Protein AF-A0A1F6TXJ4-F1 (afdb_monomer_lite)

Organism: NCBI:txid1817768

Secondary structure (DSSP, 8-st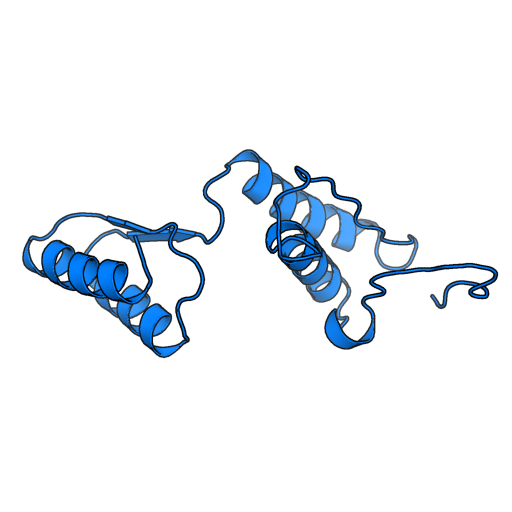ate):
--HHHHHHHHHHHHHTT--EEE------HHHHHHHHHHTTTS-EEE-S---HHHHHHHHHHHHHHHHHGGGS---------TT--SSS-HHHHHHHHHHHHHTT--HHHH------S---PPP-

InterPro domains:
  IPR000846 Dihydrodipicolinate reductase, N-terminal [PF01113] (1-50)
  IPR022663 Dihydrodipicolinate reductase, C-terminal [PF05173] (53-105)
  IPR022664 Dihydrodipicolinate reductase, conserved site [PS01298] (75-92)
  IPR023940 Dihydrodipicolinate reductase [PTHR20836] (1-118)
  IPR023940 Dihydrodipicolinate reductase [TIGR00036] (1-123)
  IPR036291 NAD(P)-binding domain superfamily [SSF51735] (1-51)

Sequence (124 aa):
TSPEATLANLDHCRQSGKKMVIGTTGLDDAGKSRIATAARDIAIVFAPNMSVGVNLCFKLLETAARVLGDDVDVEIVEAHHRHKADAPSGTALRMGEVVAKVLQRDLKEHGVYGRHGISGERAR

Structure (mmCIF, N/CA/C/O backbone):
data_AF-A0A1F6TXJ4-F1
#
_entry.id   AF-A0A1F6TXJ4-F1
#
loop_
_atom_site.group_PDB
_atom_site.id
_atom_site.type_symbol
_atom_site.label_atom_id
_atom_site.label_alt_id
_atom_site.label_comp_id
_atom_site.label_asym_id
_atom_site.label_entity_id
_atom_site.label_seq_id
_atom_site.pdbx_PDB_ins_code
_atom_site.Cartn_x
_atom_site.Cartn_y
_atom_site.Cartn_z
_atom_site.occupancy
_atom_site.B_iso_or_equiv
_atom_site.auth_seq_id
_atom_site.auth_comp_id
_atom_site.auth_asym_id
_atom_site.auth_atom_id
_atom_site.pdbx_PDB_model_num
ATOM 1 N N . THR A 1 1 ? -11.715 13.996 8.950 1.00 67.12 1 THR A N 1
ATOM 2 C CA . THR A 1 1 ? -10.975 12.885 9.590 1.00 67.12 1 THR A CA 1
ATOM 3 C C . THR A 1 1 ? -9.493 13.205 9.524 1.00 67.12 1 THR A C 1
ATOM 5 O O . THR A 1 1 ? -9.054 13.709 8.501 1.00 67.12 1 THR A O 1
ATOM 8 N N . SER A 1 2 ? -8.746 12.982 10.605 1.00 90.75 2 SER A N 1
ATOM 9 C CA . SER A 1 2 ? -7.282 13.155 10.700 1.00 90.75 2 SER A CA 1
ATOM 10 C C . SER A 1 2 ? -6.690 11.981 11.497 1.00 90.75 2 SER A C 1
ATOM 12 O O . SER A 1 2 ? -7.473 11.256 12.127 1.00 90.75 2 SER A O 1
ATOM 14 N N . PRO A 1 3 ? -5.361 11.750 11.495 1.00 93.19 3 PRO A N 1
ATOM 15 C CA . PRO A 1 3 ? -4.745 10.731 12.351 1.00 93.19 3 PRO A CA 1
ATOM 16 C C . PRO A 1 3 ? -5.144 10.885 13.826 1.00 93.19 3 PRO A C 1
ATOM 18 O O . PRO A 1 3 ? -5.634 9.936 14.433 1.00 93.19 3 PRO A O 1
ATOM 21 N N . GLU A 1 4 ? -5.066 12.103 14.361 1.00 94.62 4 GLU A N 1
ATOM 22 C CA . GLU A 1 4 ? -5.451 12.438 15.741 1.00 94.62 4 GLU A CA 1
ATOM 23 C C . GLU A 1 4 ? -6.924 12.119 16.024 1.00 94.62 4 GLU A C 1
ATOM 25 O O . GLU A 1 4 ? -7.240 11.382 16.960 1.00 94.62 4 GLU A O 1
ATOM 30 N N . ALA A 1 5 ? -7.835 12.598 15.168 1.00 96.44 5 ALA A N 1
ATOM 31 C CA . ALA A 1 5 ? -9.265 12.336 15.319 1.00 96.44 5 ALA A CA 1
ATOM 32 C C . ALA A 1 5 ? -9.593 10.839 15.193 1.00 96.44 5 ALA A C 1
ATOM 34 O O . ALA A 1 5 ? -10.504 10.338 15.846 1.00 96.44 5 ALA A O 1
ATOM 35 N N . THR A 1 6 ? -8.843 10.102 14.369 1.00 96.69 6 THR A N 1
ATOM 36 C CA . THR A 1 6 ? -9.012 8.651 14.208 1.00 96.69 6 THR A CA 1
ATOM 37 C C . THR A 1 6 ? -8.652 7.909 15.485 1.00 96.69 6 THR A C 1
ATOM 39 O O . THR A 1 6 ? -9.386 7.009 15.878 1.00 96.69 6 THR A O 1
ATOM 42 N N . LEU A 1 7 ? -7.563 8.297 16.152 1.00 97.38 7 LEU A N 1
ATOM 43 C CA . LEU A 1 7 ? -7.142 7.677 17.407 1.00 97.38 7 LEU A CA 1
ATOM 44 C C . LEU A 1 7 ? -8.093 8.010 18.566 1.00 97.38 7 LEU A C 1
ATOM 46 O O . LEU A 1 7 ? -8.389 7.129 19.366 1.00 97.38 7 LEU A O 1
ATOM 50 N N . ALA A 1 8 ? -8.641 9.227 18.619 1.00 97.56 8 ALA A N 1
ATOM 51 C CA . ALA A 1 8 ? -9.691 9.565 19.584 1.00 97.56 8 ALA A CA 1
ATOM 52 C C . ALA A 1 8 ? -10.974 8.739 19.350 1.00 97.56 8 ALA A C 1
ATOM 54 O O . ALA A 1 8 ? -11.546 8.174 20.284 1.00 97.56 8 ALA A O 1
ATOM 55 N N . ASN A 1 9 ? -11.395 8.597 18.088 1.00 97.88 9 ASN A N 1
ATOM 56 C CA . ASN A 1 9 ? -12.544 7.764 17.724 1.00 97.88 9 ASN A CA 1
ATOM 57 C C . ASN A 1 9 ? -12.305 6.277 18.023 1.00 97.88 9 ASN A C 1
ATOM 59 O O . ASN A 1 9 ? -13.240 5.583 18.423 1.00 97.88 9 ASN A O 1
ATOM 63 N N . LEU A 1 10 ? -11.071 5.792 17.846 1.00 98.12 10 LEU A N 1
ATOM 64 C CA . LEU A 1 10 ? -10.670 4.425 18.174 1.00 98.12 10 LEU A CA 1
ATOM 65 C C . LEU A 1 10 ? -10.900 4.127 19.658 1.00 98.12 10 LEU A C 1
ATOM 67 O O . LEU A 1 10 ? -11.495 3.098 19.979 1.00 98.12 10 LEU A O 1
ATOM 71 N N . ASP A 1 11 ? -10.480 5.032 20.547 1.00 97.38 11 ASP A N 1
ATOM 72 C CA . ASP A 1 11 ? -10.652 4.866 21.994 1.00 97.38 11 ASP A CA 1
ATOM 73 C C . ASP A 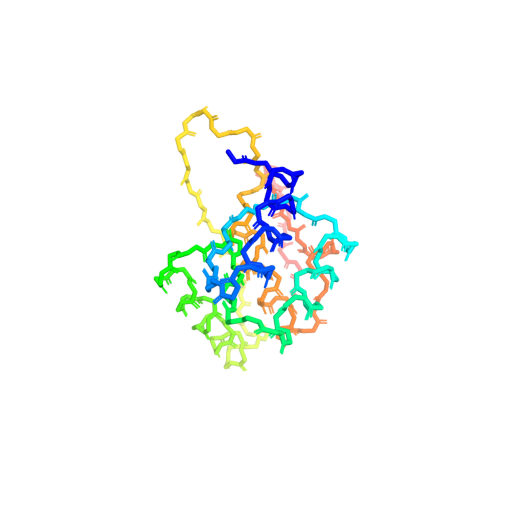1 11 ? -12.143 4.800 22.366 1.00 97.38 11 ASP A C 1
ATOM 75 O O . ASP A 1 11 ? -12.562 3.901 23.098 1.00 97.38 11 ASP A O 1
ATOM 79 N N . HIS A 1 12 ? -12.968 5.685 21.796 1.00 97.88 12 HIS A N 1
ATOM 80 C CA . HIS A 1 12 ? -14.413 5.691 22.038 1.00 97.88 12 HIS A CA 1
ATOM 81 C C . HIS A 1 12 ? -15.110 4.425 21.511 1.00 97.88 12 HIS A C 1
ATOM 83 O O . HIS A 1 12 ? -15.943 3.830 22.204 1.00 97.88 12 HIS A O 1
ATOM 89 N N . CYS A 1 13 ? -14.750 3.974 20.302 1.00 98.12 13 CYS A N 1
ATOM 90 C CA . CYS A 1 13 ? -15.288 2.743 19.719 1.00 98.12 13 CYS A CA 1
ATOM 91 C C . CYS A 1 13 ? -14.901 1.520 20.554 1.00 98.12 13 CYS A C 1
ATOM 93 O O . CYS A 1 13 ? -15.754 0.674 20.821 1.00 98.12 13 CYS A O 1
ATOM 95 N N . ARG A 1 14 ? -13.646 1.458 21.017 1.00 98.00 14 ARG A N 1
ATOM 96 C CA . ARG A 1 14 ? -13.137 0.382 21.873 1.00 98.00 14 ARG A CA 1
ATOM 97 C C . ARG A 1 14 ? -13.889 0.319 23.203 1.00 98.00 14 ARG A C 1
ATOM 99 O O . ARG A 1 14 ? -14.382 -0.746 23.555 1.00 98.00 14 ARG A O 1
ATOM 106 N N . GLN A 1 15 ? -14.046 1.452 23.893 1.00 97.75 15 GLN A N 1
ATOM 107 C CA . GLN A 1 15 ? -14.809 1.538 25.151 1.00 97.75 15 GLN A CA 1
ATOM 108 C C . GLN A 1 15 ? -16.277 1.127 24.977 1.00 97.75 15 GLN A C 1
ATOM 110 O O . GLN A 1 15 ? -16.869 0.527 25.869 1.00 97.75 15 GLN A O 1
ATOM 115 N N . SER A 1 16 ? -16.856 1.421 23.813 1.00 97.75 16 SER A N 1
ATOM 116 C CA . SER A 1 16 ? -18.264 1.147 23.510 1.00 97.75 16 SER A CA 1
ATOM 117 C C . SER A 1 16 ? -18.506 -0.222 22.855 1.00 97.75 16 SER A C 1
ATOM 119 O O . SER A 1 16 ? -19.633 -0.509 22.438 1.00 97.75 16 SER A O 1
ATOM 121 N N . GLY A 1 17 ? -17.464 -1.047 22.687 1.00 97.44 17 GLY A N 1
ATOM 122 C CA . GLY A 1 17 ? -17.544 -2.343 22.002 1.00 97.44 17 GLY A CA 1
ATOM 123 C C . GLY A 1 17 ? -17.996 -2.248 20.537 1.00 97.44 17 GLY A C 1
ATOM 124 O O . GLY A 1 17 ? -18.639 -3.164 20.019 1.00 97.44 17 GLY A O 1
ATOM 125 N N . LYS A 1 18 ? -17.733 -1.122 19.861 1.00 98.38 18 LYS A N 1
ATOM 126 C CA . LYS A 1 18 ? -18.148 -0.877 18.472 1.00 98.38 18 LYS A CA 1
ATOM 127 C C . LYS A 1 18 ? -17.027 -1.220 17.498 1.00 98.38 18 LYS A C 1
ATOM 129 O O . LYS A 1 18 ? -15.871 -0.868 17.701 1.00 98.38 18 LYS A O 1
ATOM 134 N N . LYS A 1 19 ? -17.400 -1.899 16.412 1.00 98.50 19 LYS A N 1
ATOM 135 C CA . LYS A 1 19 ? -16.502 -2.241 15.300 1.00 98.50 19 LYS A CA 1
ATOM 136 C C . LYS A 1 19 ? -16.119 -0.977 14.527 1.00 98.50 19 LYS A C 1
ATOM 138 O O . LYS A 1 19 ? -16.919 -0.045 14.459 1.00 98.50 19 LYS A O 1
ATOM 143 N N . MET A 1 20 ? -14.939 -0.964 13.907 1.00 97.94 20 MET A N 1
ATOM 144 C CA . MET A 1 20 ? -14.428 0.217 13.201 1.00 97.94 20 MET A CA 1
ATOM 145 C C . MET A 1 20 ? -13.827 -0.135 11.835 1.00 97.94 20 MET A C 1
ATOM 147 O O . MET A 1 20 ? -13.150 -1.147 11.676 1.00 97.94 20 MET A O 1
ATOM 151 N N . VAL A 1 21 ? -14.047 0.731 10.845 1.00 97.12 21 VAL A N 1
ATOM 152 C CA . VAL A 1 21 ? -13.346 0.700 9.554 1.00 97.12 21 VAL A CA 1
ATOM 153 C C . VAL A 1 21 ? -12.506 1.968 9.457 1.00 97.12 21 VAL A C 1
ATOM 155 O O . VAL A 1 21 ? -13.029 3.072 9.596 1.00 97.12 21 VAL A O 1
ATOM 158 N N . ILE A 1 22 ? -11.201 1.816 9.253 1.00 96.12 22 ILE A N 1
ATOM 159 C CA . ILE A 1 22 ? -10.219 2.898 9.306 1.00 96.12 22 ILE A CA 1
ATOM 160 C C . ILE A 1 22 ? -9.534 3.019 7.945 1.00 96.12 22 ILE A C 1
ATOM 162 O O . ILE A 1 22 ? -8.715 2.180 7.576 1.00 96.12 22 ILE A O 1
ATOM 166 N N . GLY A 1 23 ? -9.876 4.083 7.215 1.00 91.81 23 GLY A N 1
ATOM 167 C CA . GLY A 1 23 ? -9.233 4.477 5.953 1.00 91.81 23 GLY A CA 1
ATOM 168 C C . GLY A 1 23 ? -8.250 5.642 6.085 1.00 91.81 23 GLY A C 1
ATOM 169 O O . GLY A 1 23 ? -7.731 6.123 5.084 1.00 91.81 23 GLY A O 1
ATOM 170 N N . THR A 1 24 ? -8.027 6.142 7.303 1.00 90.25 24 THR A N 1
ATOM 171 C CA . THR A 1 24 ? -7.159 7.299 7.545 1.00 90.25 24 THR A CA 1
ATOM 172 C C . THR A 1 24 ? -5.702 6.954 7.246 1.00 90.25 24 THR A C 1
ATOM 174 O O . THR A 1 24 ? -5.138 6.036 7.838 1.00 90.25 24 THR A O 1
ATOM 177 N N . THR A 1 25 ? -5.080 7.715 6.349 1.00 86.25 25 THR A N 1
ATOM 178 C CA . THR A 1 25 ? -3.654 7.625 6.012 1.00 86.25 25 THR A CA 1
ATOM 179 C C . THR A 1 25 ? -2.805 8.532 6.910 1.00 86.25 25 THR A C 1
ATOM 181 O O . THR A 1 25 ? -3.334 9.397 7.606 1.00 86.25 25 THR A O 1
ATOM 184 N N . GLY A 1 26 ? -1.477 8.362 6.892 1.00 85.38 26 GLY A N 1
ATOM 185 C CA . GLY A 1 26 ? -0.548 9.238 7.626 1.00 85.38 26 GLY A CA 1
ATOM 186 C C . GLY A 1 26 ? -0.423 8.955 9.128 1.00 85.38 26 GLY A C 1
ATOM 187 O O . GLY A 1 26 ? 0.105 9.784 9.857 1.00 85.38 26 GLY A O 1
ATOM 188 N N . LEU A 1 27 ? -0.904 7.800 9.600 1.00 90.19 27 LEU A N 1
ATOM 189 C CA . LEU A 1 27 ? -0.635 7.319 10.956 1.00 90.19 27 LEU A CA 1
ATOM 190 C C . LEU A 1 27 ? 0.833 6.898 11.081 1.00 90.19 27 LEU A C 1
ATOM 192 O O . LEU A 1 27 ? 1.336 6.127 10.257 1.00 90.19 27 LEU A O 1
ATOM 196 N N . ASP A 1 28 ? 1.486 7.377 12.133 1.00 91.75 28 ASP A N 1
ATOM 197 C CA . ASP A 1 28 ? 2.814 6.933 12.537 1.00 91.75 28 ASP A CA 1
ATOM 198 C C . ASP A 1 28 ? 2.771 5.513 13.129 1.00 91.75 28 ASP A C 1
ATOM 200 O O . ASP A 1 28 ? 1.714 4.884 13.273 1.00 91.75 28 ASP A O 1
ATOM 204 N N . ASP A 1 29 ? 3.939 4.966 13.457 1.00 93.38 29 ASP A N 1
ATOM 205 C CA . ASP A 1 29 ? 4.028 3.595 13.965 1.00 93.38 29 ASP A CA 1
ATOM 206 C C . ASP A 1 29 ? 3.397 3.446 15.355 1.00 93.38 29 ASP A C 1
ATOM 208 O O . ASP A 1 29 ? 2.808 2.403 15.658 1.00 93.38 29 ASP A O 1
ATOM 212 N N . ALA A 1 30 ? 3.408 4.510 16.166 1.00 95.88 30 ALA A N 1
ATOM 213 C CA . ALA A 1 30 ? 2.687 4.552 17.433 1.00 95.88 30 ALA A CA 1
ATOM 214 C C . ALA A 1 30 ? 1.167 4.446 17.215 1.00 95.88 30 ALA A C 1
ATOM 216 O O . ALA A 1 30 ? 0.501 3.620 17.846 1.00 95.88 30 ALA A O 1
ATOM 217 N N . GLY A 1 31 ? 0.612 5.210 16.272 1.00 95.69 31 GLY A N 1
ATOM 218 C CA . GLY A 1 31 ? -0.792 5.150 15.881 1.00 95.69 31 GLY A CA 1
ATOM 219 C C . GLY A 1 31 ? -1.194 3.778 15.339 1.00 95.69 31 GLY A C 1
ATOM 220 O O . GLY A 1 31 ? -2.217 3.227 15.754 1.00 95.69 31 GLY A O 1
ATOM 221 N N . LYS A 1 32 ? -0.367 3.167 14.481 1.00 95.50 32 LYS A N 1
ATOM 222 C CA . LYS A 1 32 ? -0.596 1.793 13.990 1.00 95.50 32 LYS A CA 1
ATOM 223 C C . LYS A 1 32 ? -0.578 0.768 15.129 1.00 95.50 32 LYS A C 1
ATOM 225 O O . LYS A 1 32 ? -1.434 -0.115 15.166 1.00 95.50 32 LYS A O 1
ATOM 230 N N . SER A 1 33 ? 0.347 0.901 16.080 1.00 97.31 33 SER A N 1
ATOM 231 C CA . SER A 1 33 ? 0.435 0.027 17.258 1.00 97.31 33 SER A CA 1
ATOM 232 C C . SER A 1 33 ? -0.805 0.136 18.156 1.00 97.31 33 SER A C 1
ATOM 234 O O . SER A 1 33 ? -1.340 -0.875 18.629 1.00 97.31 33 SER A O 1
ATOM 236 N N . ARG A 1 34 ? -1.348 1.350 18.323 1.00 97.44 34 ARG A N 1
ATOM 237 C CA . ARG A 1 34 ? -2.619 1.567 19.033 1.00 97.44 34 ARG A CA 1
ATOM 238 C C . ARG A 1 34 ? -3.788 0.863 18.349 1.00 97.44 34 ARG A C 1
ATOM 240 O O . ARG A 1 34 ? -4.568 0.203 19.034 1.00 97.44 34 ARG A O 1
ATOM 247 N N . ILE A 1 35 ? -3.883 0.941 17.019 1.00 97.56 35 ILE A N 1
ATOM 248 C CA . ILE A 1 35 ? -4.903 0.216 16.242 1.00 97.56 35 ILE A CA 1
ATOM 249 C C . ILE A 1 35 ? -4.759 -1.296 16.444 1.00 97.56 35 ILE A C 1
ATOM 251 O O . ILE A 1 35 ? -5.744 -1.962 16.753 1.00 97.56 35 ILE A O 1
ATOM 255 N N . ALA A 1 36 ? -3.540 -1.833 16.340 1.00 97.31 36 ALA A N 1
ATOM 256 C CA . ALA A 1 36 ? -3.278 -3.258 16.547 1.00 97.31 36 ALA A CA 1
ATOM 257 C C . ALA A 1 36 ? -3.638 -3.726 17.969 1.00 97.31 36 ALA A C 1
ATOM 259 O O . ALA A 1 36 ? -4.125 -4.839 18.157 1.00 97.31 36 ALA A O 1
ATOM 260 N N . THR A 1 37 ? -3.437 -2.867 18.970 1.00 97.81 37 THR A N 1
ATOM 261 C CA . THR A 1 37 ? -3.829 -3.143 20.358 1.00 97.81 37 THR A CA 1
ATOM 262 C C . THR A 1 37 ? -5.349 -3.155 20.515 1.00 97.81 37 THR A C 1
ATOM 264 O O . THR A 1 37 ? -5.890 -4.089 21.097 1.00 97.81 37 THR A O 1
ATOM 267 N N . ALA A 1 38 ? -6.051 -2.159 19.969 1.00 97.88 38 ALA A N 1
ATOM 268 C CA . ALA A 1 38 ? -7.512 -2.080 20.023 1.00 97.88 38 ALA A CA 1
ATOM 269 C C . ALA A 1 38 ? -8.203 -3.215 19.247 1.00 97.88 38 ALA A C 1
ATOM 271 O O . ALA A 1 38 ? -9.272 -3.671 19.650 1.00 97.88 38 ALA A O 1
ATOM 272 N N . ALA A 1 39 ? -7.571 -3.716 18.181 1.00 97.62 39 ALA A N 1
ATOM 273 C CA . ALA A 1 39 ? -8.067 -4.837 17.385 1.00 97.62 39 ALA A CA 1
ATOM 274 C C . ALA A 1 39 ? -8.156 -6.165 18.167 1.00 97.62 39 ALA A C 1
ATOM 276 O O . ALA A 1 39 ? -8.760 -7.119 17.681 1.00 97.62 39 ALA A O 1
ATOM 277 N N . ARG A 1 40 ? -7.569 -6.238 19.372 1.00 97.38 40 ARG A N 1
ATOM 278 C CA . ARG A 1 40 ? -7.733 -7.378 20.289 1.00 97.38 40 ARG A CA 1
ATOM 279 C C . ARG A 1 40 ? -9.101 -7.397 20.975 1.00 97.38 40 ARG A C 1
ATOM 281 O O . ARG A 1 40 ? -9.560 -8.473 21.339 1.00 97.38 40 ARG A O 1
ATOM 288 N N . ASP A 1 41 ? -9.747 -6.236 21.109 1.00 97.62 41 ASP A N 1
ATOM 289 C CA . ASP A 1 41 ? -11.015 -6.086 21.835 1.00 97.62 41 ASP A CA 1
ATOM 290 C C . ASP A 1 41 ? -12.210 -5.863 20.896 1.00 97.62 41 ASP A C 1
ATOM 292 O O . ASP A 1 41 ? -13.331 -6.270 21.197 1.00 97.62 41 ASP A O 1
ATOM 296 N N . ILE A 1 42 ? -11.988 -5.212 19.749 1.00 98.38 42 ILE A N 1
ATOM 297 C CA . ILE A 1 42 ? -13.024 -4.915 18.751 1.00 98.38 42 ILE A CA 1
ATOM 298 C C . ILE A 1 42 ? -12.568 -5.302 17.344 1.00 98.38 42 ILE A C 1
ATOM 300 O O . ILE A 1 42 ? -11.390 -5.224 17.008 1.00 98.38 42 ILE A O 1
ATOM 304 N N . ALA A 1 43 ? -13.516 -5.674 16.481 1.00 98.44 43 ALA A N 1
ATOM 305 C CA . ALA A 1 43 ? -13.206 -5.942 15.079 1.00 98.44 43 ALA A CA 1
ATOM 306 C C . ALA A 1 43 ? -12.858 -4.638 14.344 1.00 98.44 43 ALA A C 1
ATOM 308 O O . ALA A 1 43 ? -13.655 -3.691 14.341 1.00 98.44 43 ALA A O 1
ATOM 309 N N . ILE A 1 44 ? -11.689 -4.613 13.697 1.00 98.25 44 ILE A N 1
ATOM 310 C CA . ILE A 1 44 ? -11.185 -3.455 12.957 1.00 98.25 44 ILE A CA 1
ATOM 311 C C . ILE A 1 44 ? -10.731 -3.874 11.560 1.00 98.25 44 ILE A C 1
ATOM 313 O O . ILE A 1 44 ? -9.921 -4.786 11.411 1.00 98.25 44 ILE A O 1
ATOM 317 N N . VAL A 1 45 ? -11.205 -3.155 10.543 1.00 96.69 45 VAL A N 1
ATOM 318 C CA . VAL A 1 45 ? -10.602 -3.166 9.204 1.00 96.69 45 VAL A CA 1
ATOM 319 C C . VAL A 1 45 ? -9.760 -1.906 9.069 1.00 96.69 45 VAL A C 1
ATOM 321 O O . VAL A 1 45 ? -10.301 -0.805 9.110 1.00 96.69 45 VAL A O 1
ATOM 324 N N . PHE A 1 46 ? -8.449 -2.054 8.901 1.00 94.50 46 PHE A N 1
ATOM 325 C CA . PHE A 1 46 ? -7.543 -0.940 8.628 1.00 94.50 46 PHE A CA 1
ATOM 326 C C . PHE A 1 46 ? -6.901 -1.128 7.256 1.00 94.50 46 PHE A C 1
ATOM 328 O O . PHE A 1 46 ? -6.193 -2.110 7.035 1.00 94.50 46 PHE A O 1
ATOM 335 N N . ALA A 1 47 ? -7.158 -0.195 6.339 1.00 89.00 47 ALA A N 1
ATOM 336 C CA . ALA A 1 47 ? -6.584 -0.219 4.999 1.00 89.00 47 ALA A CA 1
ATOM 337 C C . ALA A 1 47 ? -6.340 1.212 4.486 1.00 89.00 47 ALA A C 1
ATOM 339 O O . ALA A 1 47 ? -7.266 2.020 4.487 1.00 89.00 47 ALA A O 1
ATOM 340 N N . PRO A 1 48 ? -5.134 1.543 3.988 1.00 75.56 48 PRO A N 1
ATOM 341 C CA . PRO A 1 48 ? -4.845 2.868 3.429 1.00 75.56 48 PRO A CA 1
ATOM 342 C C . PRO A 1 48 ? -5.572 3.130 2.097 1.00 75.56 48 PRO A C 1
ATOM 344 O O . PRO A 1 48 ? -5.625 4.267 1.640 1.00 75.56 48 PRO A O 1
ATOM 347 N N . ASN A 1 49 ? -6.137 2.090 1.472 1.00 86.25 49 ASN A N 1
ATOM 348 C CA . ASN A 1 49 ? -7.009 2.190 0.307 1.00 86.25 49 ASN A CA 1
ATOM 349 C C . ASN A 1 49 ? -8.179 1.203 0.461 1.00 86.25 49 ASN A C 1
ATOM 351 O O . ASN A 1 49 ? -7.959 0.001 0.611 1.00 86.25 49 ASN A O 1
ATOM 355 N N . MET A 1 50 ? -9.414 1.711 0.417 1.00 90.94 50 MET A N 1
ATOM 356 C CA . MET A 1 50 ? -10.645 0.922 0.595 1.00 90.94 50 MET A CA 1
ATOM 357 C C . MET A 1 50 ? -11.217 0.360 -0.717 1.00 90.94 50 MET A C 1
ATOM 359 O O . MET A 1 50 ? -12.235 -0.329 -0.703 1.00 90.94 50 MET A O 1
ATOM 363 N N . SER A 1 51 ? -10.587 0.637 -1.864 1.00 93.94 51 SER A N 1
ATOM 364 C CA . SER A 1 51 ? -11.020 0.098 -3.152 1.00 93.94 51 SER A CA 1
ATOM 365 C C . SER A 1 51 ? -10.742 -1.401 -3.229 1.00 93.94 51 SER A C 1
ATOM 367 O O . SER A 1 51 ? -9.590 -1.843 -3.174 1.00 93.94 51 SER A O 1
ATOM 369 N N . VAL A 1 52 ? -11.804 -2.188 -3.413 1.00 94.12 52 VAL A N 1
ATOM 370 C CA . VAL A 1 52 ? -11.714 -3.638 -3.647 1.00 94.12 52 VAL A CA 1
ATOM 371 C C . VAL A 1 52 ? -10.863 -3.929 -4.885 1.00 94.12 52 VAL A C 1
ATOM 373 O O . VAL A 1 52 ? -9.994 -4.795 -4.836 1.00 94.12 52 VAL A O 1
ATOM 376 N N . GLY A 1 53 ? -11.055 -3.164 -5.966 1.00 96.38 53 GLY A N 1
ATOM 377 C CA . GLY A 1 53 ? -10.304 -3.334 -7.211 1.00 96.38 53 GLY A CA 1
ATOM 378 C C . GLY A 1 53 ? -8.806 -3.085 -7.033 1.00 96.38 53 GLY A C 1
ATOM 379 O O . GLY A 1 53 ? -7.996 -3.878 -7.496 1.00 96.38 53 GLY A O 1
ATOM 380 N N . VAL A 1 54 ? -8.423 -2.042 -6.290 1.00 94.75 54 VAL A N 1
ATOM 381 C CA . VAL A 1 54 ? -7.001 -1.755 -6.029 1.00 94.75 54 VAL A CA 1
ATOM 382 C C . VAL A 1 54 ? -6.360 -2.854 -5.179 1.00 94.75 54 VAL A C 1
ATOM 384 O O . VAL A 1 54 ? -5.265 -3.313 -5.498 1.00 94.75 54 VAL A O 1
ATOM 387 N N . ASN A 1 55 ? -7.049 -3.321 -4.134 1.00 94.00 55 ASN A N 1
ATOM 388 C CA . ASN A 1 55 ? -6.535 -4.408 -3.297 1.00 94.00 55 ASN A CA 1
ATOM 389 C C . ASN A 1 55 ? -6.421 -5.733 -4.071 1.00 94.00 55 ASN A C 1
ATOM 391 O O . ASN A 1 55 ? -5.443 -6.460 -3.890 1.00 94.00 55 ASN A O 1
ATOM 395 N N . LEU A 1 56 ? -7.361 -6.019 -4.978 1.00 96.50 56 LEU A N 1
ATOM 396 C CA . LEU A 1 56 ? -7.253 -7.139 -5.915 1.00 96.50 56 LEU A CA 1
ATOM 397 C C . LEU A 1 56 ? -6.019 -6.988 -6.815 1.00 96.50 56 LEU A C 1
ATOM 399 O O . LEU A 1 56 ? -5.233 -7.928 -6.929 1.00 96.50 56 LEU A O 1
ATOM 403 N N . CYS A 1 57 ? -5.806 -5.806 -7.400 1.00 97.44 57 CYS A N 1
ATOM 404 C CA . CYS A 1 57 ? -4.643 -5.538 -8.243 1.00 97.44 57 CYS A CA 1
ATOM 405 C C . CYS A 1 57 ? -3.322 -5.780 -7.506 1.00 97.44 57 CYS A C 1
ATOM 407 O O . CYS A 1 57 ? -2.417 -6.354 -8.101 1.00 97.44 57 CYS A O 1
ATOM 409 N N . PHE A 1 58 ? -3.202 -5.440 -6.216 1.00 96.12 58 PHE A N 1
ATOM 410 C CA . PHE A 1 58 ? -1.994 -5.772 -5.449 1.00 96.12 58 PHE A CA 1
ATOM 411 C C . PHE A 1 58 ? -1.709 -7.278 -5.439 1.00 96.12 58 PHE A C 1
ATOM 413 O O . PHE A 1 58 ? -0.565 -7.685 -5.633 1.00 96.12 58 PHE A O 1
ATOM 420 N N . LYS A 1 59 ? -2.735 -8.123 -5.274 1.00 97.31 59 LYS A N 1
ATOM 421 C CA . LYS A 1 59 ? -2.536 -9.578 -5.294 1.00 97.31 59 LYS A CA 1
ATOM 422 C C . LYS A 1 59 ? -2.185 -10.103 -6.689 1.00 97.31 59 LYS A C 1
ATOM 424 O O . LYS A 1 59 ? -1.367 -11.018 -6.817 1.00 97.31 59 LYS A O 1
ATOM 429 N N . LEU A 1 60 ? -2.779 -9.520 -7.729 1.00 98.38 60 LEU A N 1
ATOM 430 C CA . LEU A 1 60 ? -2.466 -9.863 -9.117 1.00 98.38 60 LEU A CA 1
ATOM 431 C C . LEU A 1 60 ? -1.032 -9.466 -9.485 1.00 98.38 60 LEU A C 1
ATOM 433 O O . LEU A 1 60 ? -0.327 -10.273 -10.080 1.00 98.38 60 LEU A O 1
ATOM 437 N N . LEU A 1 61 ? -0.575 -8.284 -9.063 1.00 98.25 61 LEU A N 1
ATOM 438 C CA . LEU A 1 61 ? 0.803 -7.824 -9.259 1.00 98.25 61 LEU A CA 1
ATOM 439 C C . LEU A 1 61 ? 1.810 -8.738 -8.561 1.00 98.25 61 LEU A C 1
ATOM 441 O O . LEU A 1 61 ? 2.809 -9.107 -9.167 1.00 98.25 61 LEU A O 1
ATOM 445 N N . GLU A 1 62 ? 1.527 -9.158 -7.323 1.00 97.88 62 GLU A N 1
ATOM 446 C CA . GLU A 1 62 ? 2.376 -10.120 -6.611 1.00 97.88 62 GLU A CA 1
ATOM 447 C C . GLU A 1 62 ? 2.519 -11.435 -7.397 1.00 97.88 62 GLU A C 1
ATOM 449 O O . GLU A 1 62 ? 3.603 -12.009 -7.493 1.00 97.88 62 GLU A O 1
ATOM 454 N N . THR A 1 63 ? 1.411 -11.908 -7.972 1.00 98.44 63 THR A N 1
ATOM 455 C CA . THR A 1 63 ? 1.372 -13.151 -8.750 1.00 98.44 63 THR A CA 1
ATOM 456 C C . THR A 1 63 ? 2.122 -12.996 -10.071 1.00 98.44 63 THR A C 1
ATOM 458 O O . THR A 1 63 ? 2.967 -13.828 -10.388 1.00 98.44 63 THR A O 1
ATOM 461 N N . ALA A 1 64 ? 1.864 -11.915 -10.810 1.00 98.50 64 ALA A N 1
ATOM 462 C CA . ALA A 1 64 ? 2.527 -11.623 -12.076 1.00 98.50 64 ALA A CA 1
ATOM 463 C C . ALA A 1 64 ? 4.043 -11.472 -11.897 1.00 98.50 64 ALA A C 1
ATOM 465 O O . ALA A 1 64 ? 4.799 -12.107 -12.624 1.00 98.50 64 ALA A O 1
ATOM 466 N N . ALA A 1 65 ? 4.489 -10.720 -10.885 1.00 98.00 65 ALA A N 1
ATOM 467 C CA . ALA A 1 65 ? 5.909 -10.537 -10.588 1.00 98.00 65 ALA A CA 1
ATOM 468 C C . ALA A 1 65 ? 6.612 -11.865 -10.273 1.00 98.00 65 ALA A C 1
ATOM 470 O O . ALA A 1 65 ? 7.723 -12.101 -10.731 1.00 98.00 65 ALA A O 1
ATOM 471 N N . ARG A 1 66 ? 5.952 -12.769 -9.539 1.00 97.94 66 ARG A N 1
ATOM 472 C CA . ARG A 1 66 ? 6.515 -14.086 -9.208 1.00 97.94 66 ARG A CA 1
ATOM 473 C C . ARG A 1 66 ? 6.678 -14.981 -10.436 1.00 97.94 66 ARG A C 1
ATOM 475 O O . ARG A 1 66 ? 7.604 -15.780 -10.473 1.00 97.94 66 ARG A O 1
ATOM 482 N N . VAL A 1 67 ? 5.749 -14.890 -11.386 1.00 98.31 67 VAL A N 1
ATOM 483 C CA . VAL A 1 67 ? 5.746 -15.715 -12.603 1.00 98.31 67 VAL A CA 1
ATOM 484 C C . VAL A 1 67 ? 6.724 -15.175 -13.640 1.00 98.31 67 VAL A C 1
ATOM 486 O O . VAL A 1 67 ? 7.436 -15.959 -14.253 1.00 98.31 67 VAL A O 1
ATOM 489 N N . LEU A 1 68 ? 6.739 -13.857 -13.844 1.00 98.00 68 LEU A N 1
ATOM 490 C CA . LEU A 1 68 ? 7.548 -13.210 -14.877 1.00 98.00 68 LEU A CA 1
ATOM 491 C C . LEU A 1 68 ? 9.002 -12.990 -14.439 1.00 98.00 68 LEU A C 1
ATOM 493 O O . LEU A 1 68 ? 9.881 -12.941 -15.290 1.00 98.00 68 LEU A O 1
ATOM 497 N N . GLY A 1 69 ? 9.260 -12.862 -13.133 1.00 95.75 69 GLY A N 1
ATOM 498 C CA . GLY A 1 69 ? 10.609 -12.676 -12.604 1.00 95.75 69 GLY A CA 1
ATOM 499 C C . GLY A 1 69 ? 11.340 -11.499 -13.254 1.00 95.75 69 GLY A C 1
ATOM 500 O O . GLY A 1 69 ? 10.755 -10.439 -13.478 1.00 95.75 69 GLY A O 1
ATOM 501 N N . ASP A 1 70 ? 12.616 -11.718 -13.569 1.00 95.25 70 ASP A N 1
ATOM 502 C CA . ASP A 1 70 ? 13.507 -10.730 -14.189 1.00 95.25 70 ASP A CA 1
ATOM 503 C C . ASP A 1 70 ? 13.480 -10.763 -15.733 1.00 95.25 70 ASP A C 1
ATOM 505 O O . ASP A 1 70 ? 14.274 -10.082 -16.383 1.00 95.25 70 ASP A O 1
ATOM 509 N N . ASP A 1 71 ? 12.562 -11.524 -16.342 1.00 96.25 71 ASP A N 1
ATOM 510 C CA . ASP A 1 71 ? 12.416 -11.584 -17.805 1.00 96.25 71 ASP A CA 1
ATOM 511 C C . ASP A 1 71 ? 11.681 -10.362 -18.377 1.00 96.25 71 ASP A C 1
ATOM 513 O O . ASP A 1 71 ? 11.612 -10.184 -19.597 1.00 96.25 71 ASP A O 1
ATOM 517 N N . VAL A 1 72 ? 11.111 -9.520 -17.508 1.00 96.44 72 VAL A N 1
ATOM 518 C CA . VAL A 1 72 ? 10.304 -8.365 -17.899 1.00 96.44 72 VAL A CA 1
ATOM 519 C C . VAL A 1 72 ? 10.758 -7.073 -17.247 1.00 96.44 72 VAL A C 1
ATOM 521 O O . VAL A 1 72 ? 11.180 -7.002 -16.094 1.00 96.44 72 VAL A O 1
ATOM 524 N N . ASP A 1 73 ? 10.532 -6.008 -17.997 1.00 95.88 73 ASP A N 1
ATOM 525 C CA . ASP A 1 73 ? 10.657 -4.642 -17.545 1.00 95.88 73 ASP A CA 1
ATOM 526 C C . ASP A 1 73 ? 9.358 -4.168 -16.885 1.00 95.88 73 ASP A C 1
ATOM 528 O O . ASP A 1 73 ? 8.313 -4.074 -17.527 1.00 95.88 73 ASP A O 1
ATOM 532 N N . VAL A 1 74 ? 9.419 -3.817 -15.597 1.00 96.31 74 VAL A N 1
ATOM 533 C CA . VAL A 1 74 ? 8.247 -3.305 -14.866 1.00 96.31 74 VAL A CA 1
ATOM 534 C C . VAL A 1 74 ? 8.183 -1.784 -14.964 1.00 96.31 74 VAL A C 1
ATOM 536 O O . VAL A 1 74 ? 9.129 -1.096 -14.578 1.00 96.31 74 VAL A O 1
ATOM 539 N N . GLU A 1 75 ? 7.053 -1.260 -15.430 1.00 97.19 75 GLU A N 1
ATOM 540 C CA . GLU A 1 75 ? 6.735 0.170 -15.477 1.00 97.19 75 GLU A CA 1
ATOM 541 C C . GLU A 1 75 ? 5.343 0.385 -14.860 1.00 97.19 75 GLU A C 1
ATOM 543 O O . GLU A 1 75 ? 4.410 -0.378 -15.121 1.00 97.19 75 GLU A O 1
ATOM 548 N N . ILE A 1 76 ? 5.198 1.411 -14.016 1.00 97.50 76 ILE A N 1
ATOM 549 C CA . ILE A 1 76 ? 3.929 1.760 -13.361 1.00 97.50 76 ILE A CA 1
ATOM 550 C C . ILE A 1 76 ? 3.514 3.139 -13.853 1.00 97.50 76 ILE A C 1
ATOM 552 O O . ILE A 1 76 ? 4.201 4.127 -13.605 1.00 97.50 76 ILE A O 1
ATOM 556 N N . VAL A 1 77 ? 2.371 3.197 -14.533 1.00 97.81 77 VAL A N 1
ATOM 557 C CA . VAL A 1 77 ? 1.824 4.431 -15.098 1.00 97.81 77 VAL A CA 1
ATOM 558 C C . VAL A 1 77 ? 0.528 4.773 -14.382 1.00 97.81 77 VAL A C 1
ATOM 560 O O . VAL A 1 77 ? -0.354 3.930 -14.220 1.00 97.81 77 VAL A O 1
ATOM 563 N N . GLU A 1 78 ? 0.403 6.026 -13.963 1.00 96.81 78 GLU A N 1
ATOM 564 C CA . GLU A 1 78 ? -0.791 6.550 -13.314 1.00 96.81 78 GLU A CA 1
ATOM 565 C C . GLU A 1 78 ? -1.164 7.928 -13.866 1.00 96.81 78 GLU A C 1
ATOM 567 O O . GLU A 1 78 ? -0.340 8.633 -14.447 1.00 96.81 78 GLU A O 1
ATOM 572 N N . ALA A 1 79 ? -2.418 8.321 -13.657 1.00 97.38 79 ALA A N 1
ATOM 573 C CA . ALA A 1 79 ? -2.908 9.651 -13.974 1.00 97.38 79 ALA A CA 1
ATOM 574 C C . ALA A 1 79 ? -3.918 10.095 -12.914 1.00 97.38 79 ALA A C 1
ATOM 576 O O . ALA A 1 79 ? -4.763 9.314 -12.476 1.00 97.38 79 ALA A O 1
ATOM 577 N N . HIS A 1 80 ? -3.843 11.366 -12.527 1.00 95.62 80 HIS A N 1
ATOM 578 C CA . HIS A 1 80 ? -4.743 11.984 -11.561 1.00 95.62 80 HIS A CA 1
ATOM 579 C C . HIS A 1 80 ? -5.160 13.379 -12.029 1.00 95.62 80 HIS A C 1
ATOM 581 O O . HIS A 1 80 ? -4.572 13.963 -12.938 1.00 95.62 80 HIS A O 1
ATOM 587 N N . HIS A 1 81 ? -6.196 13.928 -11.398 1.00 96.88 81 HIS A N 1
ATOM 588 C CA . HIS A 1 81 ? -6.634 15.296 -11.654 1.00 96.88 81 HIS A CA 1
ATOM 589 C C . HIS A 1 81 ? -5.530 16.319 -11.320 1.00 96.88 81 HIS A C 1
ATOM 591 O O . HIS A 1 81 ? -4.726 16.119 -10.411 1.00 96.88 81 HIS A O 1
ATOM 597 N N . ARG A 1 82 ? -5.564 17.487 -11.977 1.00 96.44 82 ARG A N 1
ATOM 598 C CA . ARG A 1 82 ? -4.556 18.569 -11.869 1.00 96.44 82 ARG A CA 1
ATOM 599 C C . ARG A 1 82 ? -4.303 19.152 -10.468 1.00 96.44 82 ARG A C 1
ATOM 601 O O . ARG A 1 82 ? -3.410 19.968 -10.306 1.00 96.44 82 ARG A O 1
ATOM 608 N N . HIS A 1 83 ? -5.142 18.816 -9.492 1.00 93.38 83 HIS A N 1
ATOM 609 C CA . HIS A 1 83 ? -5.060 19.341 -8.120 1.00 93.38 83 HIS A CA 1
ATOM 610 C C . HIS A 1 83 ? -4.399 18.358 -7.148 1.00 93.38 83 HIS A C 1
ATOM 612 O O . HIS A 1 83 ? -4.320 18.644 -5.957 1.00 93.38 83 HIS A O 1
ATOM 618 N N . LYS A 1 84 ? -3.967 17.186 -7.624 1.00 88.06 84 LYS A N 1
ATOM 619 C CA . LYS A 1 84 ? -3.228 16.241 -6.795 1.00 88.06 84 LYS A CA 1
ATOM 620 C C . LYS A 1 84 ? -1.820 16.784 -6.542 1.00 88.06 84 LYS A C 1
ATOM 622 O O . LYS A 1 84 ? -1.116 17.115 -7.489 1.00 88.06 84 LYS A O 1
ATOM 627 N N . ALA A 1 85 ? -1.450 16.901 -5.269 1.00 86.94 85 ALA A N 1
ATOM 628 C CA . ALA A 1 85 ? -0.205 17.544 -4.852 1.00 86.94 85 ALA A CA 1
ATOM 629 C C . ALA A 1 85 ? 0.985 16.572 -4.748 1.00 86.94 85 ALA A C 1
ATOM 631 O O . ALA A 1 85 ? 2.125 16.984 -4.928 1.00 86.94 85 ALA A O 1
ATOM 632 N N . ASP A 1 86 ? 0.730 15.297 -4.449 1.00 85.31 86 ASP A N 1
ATOM 633 C CA . ASP A 1 86 ? 1.737 14.242 -4.318 1.00 85.31 86 ASP A CA 1
ATOM 634 C C . ASP A 1 86 ? 1.905 13.437 -5.618 1.00 85.31 86 ASP A C 1
ATOM 636 O O . ASP A 1 86 ? 0.915 13.082 -6.266 1.00 85.31 86 ASP A O 1
ATOM 640 N N . ALA A 1 87 ? 3.154 13.113 -5.973 1.00 91.19 87 ALA A N 1
ATOM 641 C CA . ALA A 1 87 ? 3.499 12.269 -7.116 1.00 91.19 87 ALA A CA 1
ATOM 642 C C . ALA A 1 87 ? 4.753 11.406 -6.830 1.00 91.19 87 ALA A C 1
ATOM 644 O O . ALA A 1 87 ? 5.738 11.939 -6.316 1.00 91.19 87 ALA A O 1
ATOM 645 N N . PRO A 1 88 ? 4.754 10.109 -7.204 1.00 93.88 88 PRO A N 1
ATOM 646 C CA . PRO A 1 88 ? 3.583 9.313 -7.582 1.00 93.88 88 PRO A CA 1
ATOM 647 C C . PRO A 1 88 ? 2.556 9.229 -6.442 1.00 93.88 88 PRO A C 1
ATOM 649 O O . PRO A 1 88 ? 2.859 9.498 -5.281 1.00 93.88 88 PRO A O 1
ATOM 652 N N . SER A 1 89 ? 1.328 8.843 -6.763 1.00 91.38 89 SER A N 1
ATOM 653 C CA . SER A 1 89 ? 0.303 8.528 -5.778 1.00 91.38 89 SER A CA 1
ATOM 654 C C . SER A 1 89 ? 0.762 7.427 -4.822 1.00 91.38 89 SER A C 1
ATOM 656 O O . SER A 1 89 ? 1.453 6.478 -5.202 1.00 91.38 89 SER A O 1
ATOM 658 N N . GLY A 1 90 ? 0.268 7.472 -3.582 1.00 88.38 90 GLY A N 1
ATOM 659 C CA . GLY A 1 90 ? 0.514 6.399 -2.612 1.00 88.38 90 GLY A CA 1
ATOM 660 C C . GLY A 1 90 ? 0.078 5.007 -3.095 1.00 88.38 90 GLY A C 1
ATOM 661 O O . GLY A 1 90 ? 0.653 4.006 -2.677 1.00 88.38 90 GLY A O 1
ATOM 662 N N . THR A 1 91 ? -0.897 4.920 -4.011 1.00 92.12 91 THR A N 1
ATOM 663 C CA . THR A 1 91 ? -1.294 3.635 -4.609 1.00 92.12 91 THR A CA 1
ATOM 664 C C . THR A 1 91 ? -0.238 3.123 -5.587 1.00 92.12 91 THR A C 1
ATOM 666 O O . THR A 1 91 ? 0.114 1.951 -5.502 1.00 92.12 91 THR A O 1
ATOM 669 N N . ALA A 1 92 ? 0.308 3.970 -6.465 1.00 94.81 92 ALA A N 1
ATOM 670 C CA . ALA A 1 92 ? 1.374 3.564 -7.383 1.00 94.81 92 ALA A CA 1
ATOM 671 C C . ALA A 1 92 ? 2.664 3.199 -6.642 1.00 94.81 92 ALA A C 1
ATOM 673 O O . ALA A 1 92 ? 3.267 2.172 -6.948 1.00 94.81 92 ALA A O 1
ATOM 674 N N . LEU A 1 93 ? 3.033 3.968 -5.609 1.00 93.69 93 LEU A N 1
ATOM 675 C CA . LEU A 1 93 ? 4.145 3.610 -4.723 1.00 93.69 93 LEU A CA 1
ATOM 676 C C . LEU A 1 93 ? 3.920 2.230 -4.099 1.00 93.69 93 LEU A C 1
ATOM 678 O O . LEU A 1 93 ? 4.793 1.369 -4.171 1.00 93.69 93 LEU A O 1
ATOM 682 N N . ARG A 1 94 ? 2.713 1.967 -3.581 1.00 93.88 94 ARG A N 1
ATOM 683 C CA . ARG A 1 94 ? 2.378 0.658 -3.015 1.00 93.88 94 ARG A CA 1
ATOM 684 C C . ARG A 1 94 ? 2.415 -0.472 -4.048 1.00 93.88 94 ARG A C 1
ATOM 686 O O . ARG A 1 94 ? 2.850 -1.571 -3.712 1.00 93.88 94 ARG A O 1
ATOM 693 N N . MET A 1 95 ? 1.977 -0.229 -5.285 1.00 96.56 95 MET A N 1
ATOM 694 C CA . MET A 1 95 ? 2.117 -1.198 -6.381 1.00 96.56 95 MET A CA 1
ATOM 695 C C . MET A 1 95 ? 3.594 -1.520 -6.639 1.00 96.56 95 MET A C 1
ATOM 697 O O . MET A 1 95 ? 3.950 -2.694 -6.729 1.00 96.56 95 MET A O 1
ATOM 701 N N . GLY A 1 96 ? 4.454 -0.496 -6.672 1.00 97.06 96 GLY A N 1
ATOM 702 C CA . GLY A 1 96 ? 5.902 -0.651 -6.808 1.00 97.06 96 GLY A CA 1
ATOM 703 C C . GLY A 1 96 ? 6.515 -1.459 -5.667 1.00 97.06 96 GLY A C 1
ATOM 704 O O . GLY A 1 96 ? 7.279 -2.381 -5.922 1.00 97.06 96 GLY A O 1
ATOM 705 N N . GLU A 1 97 ? 6.126 -1.185 -4.419 1.00 96.38 97 GLU A N 1
ATOM 706 C CA . GLU A 1 97 ? 6.610 -1.917 -3.239 1.00 96.38 97 GLU A CA 1
ATOM 707 C C . GLU A 1 97 ? 6.234 -3.400 -3.285 1.00 96.38 97 GLU A C 1
ATOM 709 O O . GLU A 1 97 ? 7.033 -4.255 -2.906 1.00 96.38 97 GLU A O 1
ATOM 714 N N . VAL A 1 98 ? 5.014 -3.719 -3.736 1.00 96.94 98 VAL A N 1
ATOM 715 C CA . VAL A 1 98 ? 4.554 -5.107 -3.872 1.00 96.94 98 VAL A CA 1
ATOM 716 C C . VAL A 1 98 ? 5.418 -5.858 -4.881 1.00 96.94 98 VAL A C 1
ATOM 718 O O . VAL A 1 98 ? 5.890 -6.950 -4.570 1.00 96.94 98 VAL A O 1
ATOM 721 N N . VAL A 1 99 ? 5.655 -5.272 -6.057 1.00 97.81 99 VAL A N 1
ATOM 722 C CA . VAL A 1 99 ? 6.479 -5.899 -7.100 1.00 97.81 99 VAL A CA 1
ATOM 723 C C . VAL A 1 99 ? 7.938 -6.006 -6.656 1.00 97.81 99 VAL A C 1
ATOM 725 O O . VAL A 1 99 ? 8.510 -7.092 -6.711 1.00 97.81 99 VAL A O 1
ATOM 728 N N . ALA A 1 100 ? 8.515 -4.918 -6.138 1.00 97.12 100 ALA A N 1
ATOM 729 C CA . ALA A 1 100 ? 9.894 -4.880 -5.660 1.00 97.12 100 ALA A CA 1
ATOM 730 C C . ALA A 1 100 ? 10.146 -5.939 -4.578 1.00 97.12 100 ALA A C 1
ATOM 732 O O . ALA A 1 100 ? 11.113 -6.689 -4.667 1.00 97.12 100 ALA A O 1
ATOM 733 N N . LYS A 1 101 ? 9.223 -6.095 -3.618 1.00 97.25 101 LYS A N 1
ATOM 734 C CA . LYS A 1 101 ? 9.322 -7.128 -2.580 1.00 97.25 101 LYS A CA 1
ATOM 735 C C . LYS A 1 101 ? 9.368 -8.544 -3.158 1.00 97.25 101 LYS A C 1
ATOM 737 O O . LYS A 1 101 ? 10.116 -9.375 -2.649 1.00 97.25 101 LYS A O 1
ATOM 742 N N . VAL A 1 102 ? 8.553 -8.842 -4.171 1.00 97.56 102 VAL A N 1
ATOM 743 C CA . VAL A 1 102 ? 8.525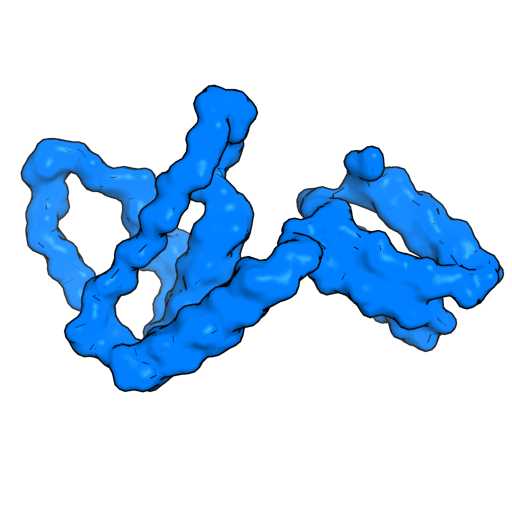 -10.175 -4.799 1.00 97.56 102 VAL A CA 1
ATOM 744 C C . VAL A 1 102 ? 9.821 -10.457 -5.549 1.00 97.56 102 VAL A C 1
ATOM 746 O O . VAL A 1 102 ? 10.347 -11.561 -5.434 1.00 97.56 102 VAL A O 1
ATOM 749 N N . LEU A 1 103 ? 10.351 -9.451 -6.244 1.00 96.69 103 LEU A N 1
ATOM 750 C CA . LEU A 1 103 ? 11.615 -9.529 -6.979 1.00 96.69 103 LEU A CA 1
ATOM 751 C C . LEU A 1 103 ? 12.854 -9.320 -6.090 1.00 96.69 103 LEU A C 1
ATOM 753 O O . LEU A 1 103 ? 13.962 -9.257 -6.603 1.00 96.69 103 LEU A O 1
ATOM 757 N N . GLN A 1 104 ? 12.684 -9.206 -4.766 1.00 96.50 104 GLN A N 1
ATOM 758 C CA . GLN A 1 104 ? 13.765 -8.981 -3.794 1.00 96.50 104 GLN A CA 1
ATOM 759 C C . GLN A 1 104 ? 14.598 -7.710 -4.054 1.00 96.50 104 GLN A C 1
ATOM 761 O O . GLN A 1 104 ? 15.801 -7.677 -3.813 1.00 96.50 104 GLN A O 1
ATOM 766 N N . ARG A 1 105 ? 13.943 -6.642 -4.511 1.00 95.25 105 ARG A N 1
ATOM 767 C CA . ARG A 1 105 ? 14.537 -5.326 -4.785 1.00 95.25 105 ARG A CA 1
ATOM 768 C C . ARG A 1 105 ? 14.071 -4.303 -3.747 1.00 95.25 105 ARG A C 1
ATOM 770 O O . ARG A 1 105 ? 12.958 -4.406 -3.225 1.00 95.25 105 ARG A O 1
ATOM 777 N N . ASP A 1 106 ? 14.879 -3.274 -3.497 1.00 94.56 106 ASP A N 1
ATOM 778 C CA . ASP A 1 106 ? 14.421 -2.071 -2.791 1.00 94.56 106 ASP A CA 1
ATOM 779 C C . ASP A 1 106 ? 13.901 -1.041 -3.805 1.00 94.56 106 ASP A C 1
ATOM 781 O O . ASP A 1 106 ? 14.636 -0.590 -4.689 1.00 94.56 106 ASP A O 1
ATOM 785 N N . LEU A 1 107 ? 12.629 -0.647 -3.667 1.00 95.25 107 LEU A N 1
ATOM 786 C CA . LEU A 1 107 ? 12.009 0.383 -4.502 1.00 95.25 107 LEU A CA 1
ATOM 787 C C . LEU A 1 107 ? 12.712 1.742 -4.363 1.00 95.25 107 LEU A C 1
ATOM 789 O O . LEU A 1 107 ? 12.717 2.522 -5.313 1.00 95.25 107 LEU A O 1
ATOM 793 N N . LYS A 1 108 ? 13.311 2.043 -3.206 1.00 93.31 108 LYS A N 1
ATOM 794 C CA . LYS A 1 108 ? 14.061 3.291 -3.008 1.00 93.31 108 LYS A CA 1
ATOM 795 C C . LYS A 1 108 ? 15.329 3.342 -3.849 1.00 93.31 108 LYS A C 1
ATOM 797 O O . LYS A 1 108 ? 15.704 4.420 -4.292 1.00 93.31 108 LYS A O 1
ATOM 802 N N . GLU A 1 109 ? 15.963 2.194 -4.065 1.00 94.56 109 GLU A N 1
ATOM 803 C CA . GLU A 1 109 ? 17.195 2.086 -4.847 1.00 94.56 109 GLU A CA 1
ATOM 804 C C . GLU A 1 109 ? 16.907 1.938 -6.347 1.00 94.56 109 GLU A C 1
ATOM 806 O O . GLU A 1 109 ? 17.591 2.540 -7.168 1.00 94.56 109 GLU A O 1
ATOM 811 N N . HIS A 1 110 ? 15.875 1.170 -6.711 1.00 94.06 110 HIS A N 1
ATOM 812 C CA . HIS A 1 110 ? 15.596 0.795 -8.106 1.00 94.06 110 HIS A CA 1
ATOM 813 C C . HIS A 1 110 ? 14.489 1.634 -8.766 1.00 94.06 110 HIS A C 1
ATOM 815 O O . HIS A 1 110 ? 14.267 1.540 -9.975 1.00 94.06 110 HIS A O 1
ATOM 821 N N . GLY A 1 111 ? 13.749 2.428 -7.989 1.00 94.75 111 GLY A N 1
ATOM 822 C CA . GLY A 1 111 ? 12.661 3.261 -8.489 1.00 94.75 111 GLY A CA 1
ATOM 823 C C . GLY A 1 111 ? 13.172 4.432 -9.327 1.00 94.75 111 GLY A C 1
ATOM 824 O O . GLY A 1 111 ? 13.960 5.248 -8.857 1.00 94.75 111 GLY A O 1
ATOM 825 N N . VAL A 1 112 ? 12.668 4.556 -10.557 1.00 96.06 112 VAL A N 1
ATOM 826 C CA . VAL A 1 112 ? 12.931 5.700 -11.441 1.00 96.06 112 VAL A CA 1
ATOM 827 C C . VAL A 1 112 ? 11.644 6.507 -11.596 1.00 96.06 112 VAL A C 1
ATOM 829 O O . VAL A 1 112 ? 10.650 5.995 -12.101 1.00 96.06 112 VAL A O 1
ATOM 832 N N . TYR A 1 113 ? 11.665 7.773 -11.172 1.00 95.69 113 TYR A N 1
ATOM 833 C CA . TYR A 1 113 ? 10.472 8.636 -11.092 1.00 95.69 113 TYR A CA 1
ATOM 834 C C . TYR A 1 113 ? 10.347 9.650 -12.238 1.00 95.69 113 TYR A C 1
ATOM 836 O O . TYR A 1 113 ? 9.452 10.491 -12.240 1.00 95.69 113 TYR A O 1
ATOM 844 N N . GLY A 1 114 ? 11.240 9.576 -13.223 1.00 93.81 114 GLY A N 1
ATOM 845 C CA . GLY A 1 114 ? 11.192 10.403 -14.420 1.00 93.81 114 GLY A CA 1
ATOM 846 C C . GLY A 1 114 ? 12.332 10.076 -15.377 1.00 93.81 114 GLY A C 1
ATOM 847 O O . GLY A 1 114 ? 13.414 9.671 -14.958 1.00 93.81 114 GLY A O 1
ATOM 848 N N . ARG A 1 115 ? 12.084 10.262 -16.675 1.00 92.75 115 ARG A N 1
ATOM 849 C CA . ARG A 1 115 ? 13.091 10.214 -17.744 1.00 92.75 115 ARG A CA 1
ATOM 850 C C . ARG A 1 115 ? 12.842 11.396 -18.680 1.00 92.75 115 ARG A C 1
ATOM 852 O O . ARG A 1 115 ? 11.692 11.720 -18.965 1.00 92.75 115 ARG A O 1
ATOM 859 N N . HIS A 1 116 ? 13.903 12.049 -19.141 1.00 93.31 116 HIS A N 1
ATOM 860 C CA . HIS A 1 116 ? 13.819 13.187 -20.057 1.00 93.31 116 HIS A CA 1
ATOM 861 C C . HIS A 1 116 ? 15.064 13.231 -20.952 1.00 93.31 116 HIS A C 1
ATOM 863 O O . HIS A 1 116 ? 16.179 13.074 -20.459 1.00 93.31 116 HIS A O 1
ATOM 869 N N . GLY A 1 117 ? 14.887 13.462 -22.256 1.00 94.06 117 GLY A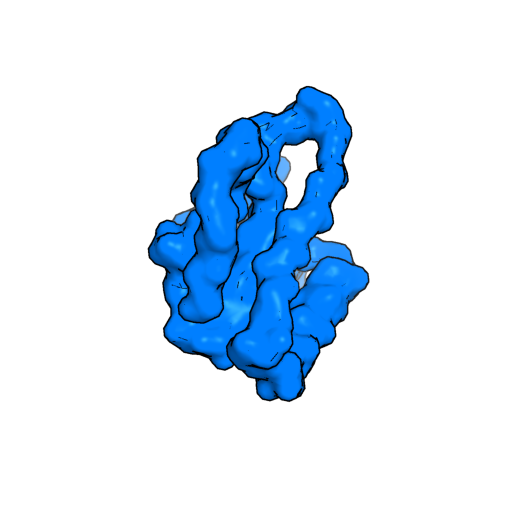 N 1
ATOM 870 C CA . GLY A 1 117 ? 15.983 13.409 -23.230 1.00 94.06 117 GLY A CA 1
ATOM 871 C C . GLY A 1 117 ? 16.514 11.986 -23.455 1.00 94.06 117 GLY A C 1
ATOM 872 O O . GLY A 1 117 ? 15.751 11.023 -23.418 1.00 94.06 117 GLY A O 1
ATOM 873 N N . ILE A 1 118 ? 17.821 11.850 -23.705 1.00 90.06 118 ILE A N 1
ATOM 874 C CA . ILE A 1 118 ? 18.491 10.553 -23.904 1.00 90.06 118 ILE A CA 1
ATOM 875 C C . ILE A 1 118 ? 18.983 10.045 -22.543 1.00 90.06 118 ILE A C 1
ATOM 877 O O . ILE A 1 118 ? 20.046 10.442 -22.075 1.00 90.06 118 ILE A O 1
ATOM 881 N N . SER A 1 119 ? 18.203 9.175 -21.897 1.00 86.19 119 SER A N 1
ATOM 882 C CA . SER A 1 119 ? 18.489 8.646 -20.552 1.00 86.19 119 SER A CA 1
ATOM 883 C C . SER A 1 119 ? 19.439 7.441 -20.519 1.00 86.19 119 SER A C 1
ATOM 885 O O . SER A 1 119 ? 19.727 6.936 -19.439 1.00 86.19 119 SER A O 1
ATOM 887 N N . GLY A 1 120 ? 19.894 6.965 -21.682 1.00 90.12 120 GLY A N 1
ATOM 888 C CA . GLY A 1 120 ? 20.604 5.690 -21.812 1.00 90.12 120 GLY A CA 1
ATOM 889 C C . GLY A 1 120 ? 19.673 4.472 -21.759 1.00 90.12 120 GLY A C 1
ATOM 890 O O . GLY A 1 120 ? 18.460 4.605 -21.566 1.00 90.12 120 GLY A O 1
ATOM 891 N N . GLU A 1 121 ? 20.251 3.289 -21.976 1.00 91.12 121 GLU A N 1
ATOM 892 C CA . GLU A 1 121 ? 19.553 2.003 -21.870 1.00 91.12 121 GLU A CA 1
ATOM 893 C C . GLU A 1 121 ? 19.220 1.667 -20.411 1.00 91.12 121 GLU A C 1
ATOM 895 O O . GLU A 1 121 ? 19.901 2.098 -19.478 1.00 91.12 121 GLU A O 1
ATOM 900 N N . ARG A 1 122 ? 18.156 0.886 -20.202 1.00 90.12 122 ARG A N 1
ATOM 9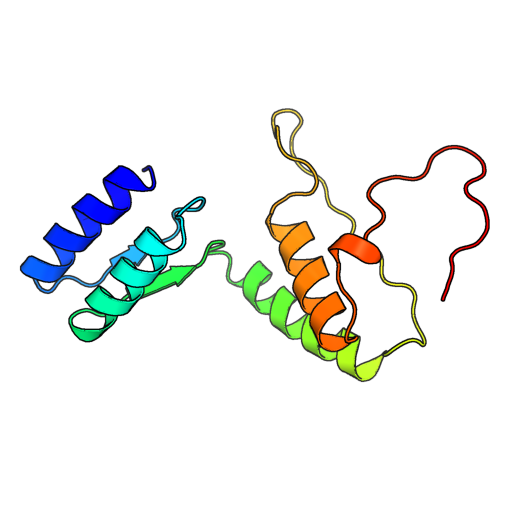01 C CA . ARG A 1 122 ? 17.752 0.456 -18.863 1.00 90.12 122 ARG A CA 1
ATOM 902 C C . ARG A 1 122 ? 18.658 -0.678 -18.378 1.00 90.12 122 ARG A C 1
ATOM 904 O O . ARG A 1 122 ? 18.875 -1.647 -19.101 1.00 90.12 122 ARG A O 1
ATOM 911 N N . ALA A 1 123 ? 19.146 -0.572 -17.143 1.00 79.12 123 ALA A N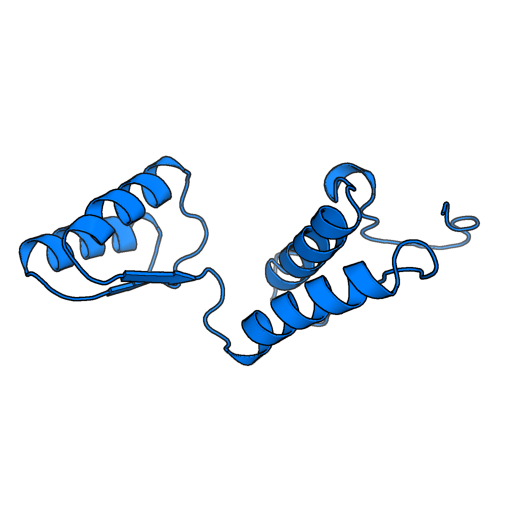 1
ATOM 912 C CA . ALA A 1 123 ? 19.800 -1.689 -16.468 1.00 79.12 123 ALA A CA 1
ATOM 913 C C . ALA A 1 123 ? 18.778 -2.802 -16.173 1.00 79.12 123 ALA A C 1
ATOM 915 O O . ALA A 1 123 ? 17.635 -2.497 -15.822 1.00 79.12 123 ALA A O 1
ATOM 916 N N . ARG A 1 124 ? 19.196 -4.062 -16.331 1.00 69.25 124 ARG A N 1
ATOM 917 C CA . ARG A 1 124 ? 18.394 -5.240 -15.965 1.00 69.25 124 ARG A CA 1
ATOM 918 C C . ARG A 1 124 ? 18.431 -5.495 -14.463 1.00 69.25 124 ARG A C 1
ATOM 920 O O . ARG A 1 124 ? 19.542 -5.365 -13.904 1.00 69.25 124 ARG A O 1
#

Foldseek 3Di:
DALVVVLVVLVVCLVVQHEEEALHPDHDPVSVVSVVVSCVRHPYHYDVDPDPVLVVVLVVLLVCLLVCAPVDDDDQDDDDDPPDDDPPDPSSVSSLVSSCVSNVHDCVVQPDRDDDDCPDDDDD

Radius of gyration: 18.39 Å; chains: 1; bounding box: 39×35×49 Å

pLDDT: mean 94.4, std 5.16, range [67.12, 98.5]